Protein AF-A0A6B3GLK0-F1 (afdb_monomer_lite)

Foldseek 3Di:
DDPPCPPPDDDDDQQ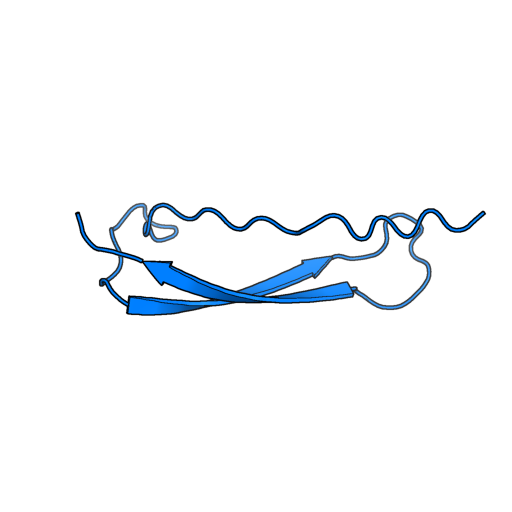ADPVRHHHDFAKDKDKDWAQDPVNPDDIDIDIDIDTHDDD

Secondary structure (DSSP, 8-state):
--------------SB-TTSPBPPSEEEEEEEEE--TT--SPPEEEEEEEEEPP-

Radius of gyration: 15.06 Å; chains: 1; bounding box: 29×27×39 Å

pLDDT: mean 80.75, std 14.04, range [36.38, 92.19]

Sequence (55 aa):
GGDDTRGTVRVDWDGTSTSGDPVPAGGYTWRLTAAPADGSGDDVTASGTLRVTAG

Structure (mmCIF, N/CA/C/O backbone):
data_AF-A0A6B3GLK0-F1
#
_entry.id   AF-A0A6B3GLK0-F1
#
loop_
_atom_site.group_PDB
_atom_site.id
_atom_site.type_symbol
_atom_site.label_atom_id
_atom_site.label_alt_id
_atom_site.label_comp_id
_atom_site.label_asym_id
_atom_site.label_entity_id
_atom_site.label_seq_id
_atom_site.pdbx_PDB_ins_code
_atom_site.Cartn_x
_atom_site.Cartn_y
_atom_site.Cartn_z
_atom_site.occupancy
_atom_site.B_iso_or_equiv
_atom_site.auth_seq_id
_atom_site.auth_comp_id
_atom_site.auth_asym_id
_atom_site.auth_atom_id
_atom_site.pdbx_PDB_model_num
ATOM 1 N N . GLY A 1 1 ? 20.107 -15.651 -20.462 1.00 36.38 1 GLY A N 1
ATOM 2 C CA . GLY A 1 1 ? 20.214 -15.598 -18.999 1.00 36.38 1 GLY A CA 1
ATOM 3 C C . GLY A 1 1 ? 18.977 -14.898 -18.524 1.00 36.38 1 GLY A C 1
ATOM 4 O O . GLY A 1 1 ? 18.824 -13.733 -18.850 1.00 36.38 1 GLY A O 1
ATOM 5 N N . GLY A 1 2 ? 18.045 -15.649 -17.949 1.00 42.75 2 GLY A N 1
ATOM 6 C CA . GLY A 1 2 ? 16.806 -15.118 -17.395 1.00 42.75 2 GLY A CA 1
ATOM 7 C C . GLY A 1 2 ? 16.944 -15.152 -15.889 1.00 42.75 2 GLY A C 1
ATOM 8 O O . GLY A 1 2 ? 16.624 -16.160 -15.270 1.00 42.75 2 GLY A O 1
ATOM 9 N N . ASP A 1 3 ? 17.478 -14.083 -15.318 1.00 46.59 3 ASP A N 1
ATOM 10 C CA . ASP A 1 3 ? 17.347 -13.822 -13.893 1.00 46.59 3 ASP A CA 1
ATOM 11 C C . ASP A 1 3 ? 16.098 -12.962 -13.731 1.00 46.59 3 ASP A C 1
ATOM 13 O O . ASP A 1 3 ? 16.147 -11.784 -13.377 1.00 46.59 3 ASP A O 1
ATOM 17 N N . ASP A 1 4 ? 14.949 -13.568 -14.048 1.00 48.50 4 ASP A N 1
ATOM 18 C CA . ASP A 1 4 ? 13.662 -13.133 -13.540 1.00 48.50 4 ASP A CA 1
ATOM 19 C C . ASP A 1 4 ? 13.770 -13.207 -12.019 1.00 48.50 4 ASP A C 1
ATOM 21 O O . ASP A 1 4 ? 13.415 -14.207 -11.388 1.00 48.50 4 ASP A O 1
ATOM 25 N N . THR A 1 5 ? 14.287 -12.145 -11.408 1.00 51.88 5 THR A N 1
ATOM 26 C CA . THR A 1 5 ? 14.113 -11.922 -9.985 1.00 51.88 5 THR A CA 1
ATOM 27 C C . THR A 1 5 ? 12.625 -11.646 -9.811 1.00 51.88 5 THR A C 1
ATOM 29 O O . THR A 1 5 ? 12.187 -10.511 -9.656 1.00 51.88 5 THR A O 1
ATOM 32 N N . ARG A 1 6 ? 11.811 -12.709 -9.829 1.00 57.66 6 ARG A N 1
ATOM 33 C CA . ARG A 1 6 ? 10.489 -12.761 -9.205 1.00 57.66 6 ARG A CA 1
ATOM 34 C C . ARG A 1 6 ? 10.726 -12.707 -7.700 1.00 57.66 6 ARG A C 1
ATOM 36 O O . ARG A 1 6 ? 10.432 -13.647 -6.967 1.00 57.66 6 ARG A O 1
ATOM 43 N N . GLY A 1 7 ? 11.370 -11.633 -7.255 1.00 61.31 7 GLY A N 1
ATOM 44 C CA . GLY A 1 7 ? 11.568 -11.341 -5.858 1.00 61.31 7 GLY A CA 1
ATOM 45 C C . GLY A 1 7 ? 10.182 -11.175 -5.276 1.00 61.31 7 GLY A C 1
ATOM 46 O O . GLY A 1 7 ? 9.443 -10.273 -5.664 1.00 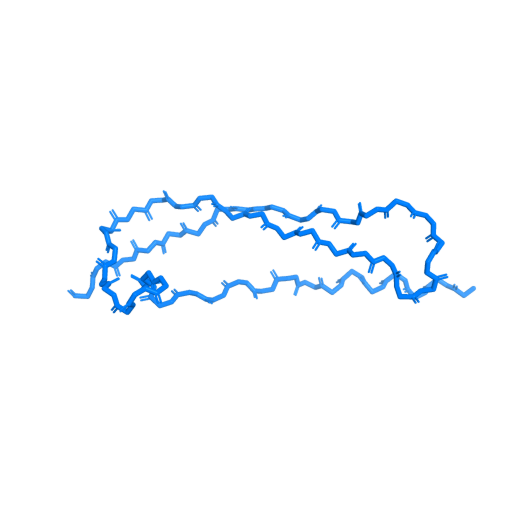61.31 7 GLY A O 1
ATOM 47 N N . THR A 1 8 ? 9.793 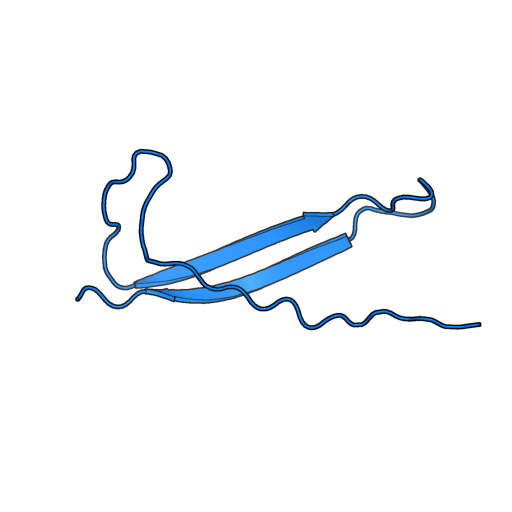-12.089 -4.397 1.00 67.00 8 THR A N 1
ATOM 48 C CA . THR A 1 8 ? 8.555 -11.951 -3.645 1.00 67.00 8 THR A CA 1
ATOM 49 C C . THR A 1 8 ? 8.606 -10.624 -2.892 1.00 67.00 8 THR A C 1
ATOM 51 O O . THR A 1 8 ? 9.391 -10.479 -1.955 1.00 67.00 8 THR A O 1
ATOM 54 N N . VAL A 1 9 ? 7.777 -9.657 -3.293 1.00 71.94 9 VAL A N 1
ATOM 55 C CA . VAL A 1 9 ? 7.613 -8.399 -2.559 1.00 71.94 9 VAL A CA 1
ATOM 56 C C . VAL A 1 9 ? 6.871 -8.729 -1.267 1.00 71.94 9 VAL A C 1
ATOM 58 O O . VAL A 1 9 ? 5.666 -8.977 -1.277 1.00 71.94 9 VAL A O 1
ATOM 61 N N . ARG A 1 10 ? 7.602 -8.797 -0.151 1.00 75.50 10 ARG A N 1
ATOM 62 C CA . ARG A 1 10 ? 7.003 -8.899 1.182 1.00 75.50 10 ARG A CA 1
ATOM 63 C C . ARG A 1 10 ? 6.737 -7.489 1.688 1.00 75.50 10 ARG A C 1
ATOM 65 O O . ARG A 1 10 ? 7.675 -6.719 1.858 1.00 75.50 10 ARG A O 1
ATOM 72 N N . VAL A 1 11 ? 5.465 -7.170 1.898 1.00 80.69 11 VAL A N 1
ATOM 73 C CA . VAL A 1 11 ? 5.039 -5.905 2.500 1.00 80.69 11 VAL A CA 1
ATOM 74 C C . VAL A 1 11 ? 4.723 -6.165 3.963 1.00 80.69 11 VAL A C 1
ATOM 76 O O . VAL A 1 11 ? 3.819 -6.942 4.263 1.00 80.69 11 VAL A O 1
ATOM 79 N N . ASP A 1 12 ? 5.482 -5.523 4.842 1.00 83.19 12 ASP A N 1
ATOM 80 C CA . ASP A 1 12 ? 5.258 -5.478 6.284 1.00 83.19 12 ASP A CA 1
ATOM 81 C C . ASP A 1 12 ? 5.020 -4.011 6.653 1.00 83.19 12 ASP A C 1
ATOM 83 O O . ASP A 1 12 ? 5.821 -3.144 6.300 1.00 83.19 12 ASP A O 1
ATOM 87 N N . TRP A 1 13 ? 3.871 -3.717 7.256 1.00 87.12 13 TRP A N 1
ATOM 88 C CA . TRP A 1 13 ? 3.501 -2.368 7.677 1.00 87.12 13 TRP A CA 1
ATOM 89 C C . TRP A 1 13 ? 2.926 -2.439 9.082 1.00 87.12 13 TRP A C 1
ATOM 91 O O . TRP A 1 13 ? 2.036 -3.242 9.359 1.00 87.12 13 TRP A O 1
ATOM 101 N N . ASP A 1 14 ? 3.426 -1.569 9.948 1.00 85.25 14 ASP A N 1
ATOM 102 C CA . ASP A 1 14 ? 3.060 -1.468 11.359 1.00 85.25 14 ASP A CA 1
ATOM 103 C C . ASP A 1 14 ? 1.724 -0.743 11.603 1.00 85.25 14 ASP A C 1
ATOM 105 O O . ASP A 1 14 ? 1.274 -0.643 12.742 1.00 85.25 14 ASP A O 1
ATOM 109 N N . GLY A 1 15 ? 1.072 -0.246 10.548 1.00 89.44 15 GLY A N 1
ATOM 110 C CA . GLY A 1 15 ? -0.171 0.510 10.666 1.00 89.44 15 GLY A CA 1
ATOM 111 C C . GLY A 1 15 ? 0.037 1.964 11.087 1.00 89.44 15 GLY A C 1
ATOM 112 O O . GLY A 1 15 ? -0.901 2.583 11.588 1.00 89.44 15 GLY A O 1
ATOM 113 N N . THR A 1 16 ? 1.230 2.532 10.894 1.00 91.88 16 THR A N 1
ATOM 114 C CA . THR A 1 16 ? 1.488 3.957 11.140 1.00 91.88 16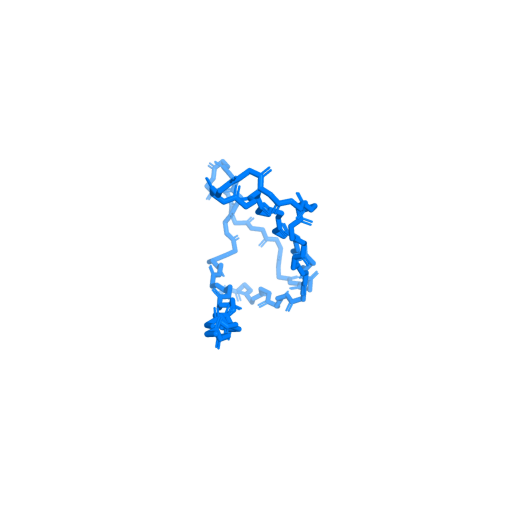 THR A CA 1
ATOM 115 C C . THR A 1 16 ? 1.459 4.782 9.854 1.00 91.88 16 THR A C 1
ATOM 117 O O . THR A 1 16 ? 1.892 4.358 8.780 1.00 91.88 16 THR A O 1
ATOM 120 N N . SER A 1 17 ? 0.894 5.982 9.941 1.00 88.19 17 SER A N 1
ATOM 121 C CA . SER A 1 17 ? 0.928 6.973 8.866 1.00 88.19 17 SER A CA 1
ATOM 122 C C . SER A 1 17 ? 2.304 7.639 8.764 1.00 88.19 17 SER A C 1
ATOM 124 O O . SER A 1 17 ? 3.155 7.502 9.639 1.00 88.19 17 SER A O 1
ATOM 126 N N . THR A 1 18 ? 2.514 8.450 7.726 1.00 89.12 18 THR A N 1
ATOM 127 C CA . THR A 1 18 ? 3.752 9.231 7.545 1.00 89.12 18 THR A CA 1
ATOM 128 C C . THR A 1 18 ? 4.032 10.219 8.677 1.00 89.12 18 THR A C 1
ATOM 130 O O . THR A 1 18 ? 5.176 10.618 8.868 1.00 89.12 18 THR A O 1
ATOM 133 N N . SER A 1 19 ? 2.996 10.627 9.410 1.00 91.56 19 SER A N 1
ATOM 134 C CA . SER A 1 19 ? 3.112 11.503 10.580 1.00 91.56 19 SER A CA 1
ATOM 135 C C . SER A 1 19 ? 3.460 10.733 11.861 1.00 91.56 19 SER A C 1
ATOM 137 O O . SER A 1 19 ? 3.687 11.350 12.896 1.00 91.56 19 SER A O 1
ATOM 139 N N . GLY A 1 20 ? 3.496 9.395 11.804 1.00 90.62 20 GLY A N 1
ATOM 140 C CA . GLY A 1 20 ? 3.661 8.506 12.955 1.00 90.62 20 GLY A CA 1
ATOM 141 C C . GLY A 1 20 ? 2.349 8.133 13.654 1.00 90.62 20 GLY A C 1
ATOM 142 O O . GLY A 1 20 ? 2.364 7.316 14.571 1.00 90.62 20 GLY A O 1
ATOM 143 N N . ASP A 1 21 ? 1.212 8.689 13.226 1.00 91.06 21 ASP A N 1
ATOM 144 C CA . ASP A 1 21 ? -0.089 8.399 13.835 1.00 91.06 21 ASP A CA 1
ATOM 145 C C . ASP A 1 21 ? -0.611 7.013 13.423 1.00 91.06 21 ASP A C 1
ATOM 147 O O . ASP A 1 21 ? -0.538 6.681 12.232 1.00 91.06 21 ASP A O 1
ATOM 151 N N . PRO A 1 22 ? -1.187 6.222 14.348 1.00 90.06 22 PRO A N 1
ATOM 152 C CA . PRO A 1 22 ? -1.788 4.934 14.026 1.00 90.06 22 PRO A CA 1
ATOM 153 C C . PRO A 1 22 ? -3.015 5.104 13.125 1.00 90.06 22 PRO A C 1
ATOM 155 O O . PRO A 1 22 ? -3.869 5.966 13.352 1.00 90.06 22 PRO A O 1
ATOM 158 N N . VAL A 1 23 ? -3.123 4.253 12.109 1.00 90.31 23 VAL A N 1
ATOM 159 C CA . VAL A 1 23 ? -4.290 4.198 11.227 1.00 90.31 23 VAL A CA 1
ATOM 160 C C . VAL A 1 23 ? -5.364 3.252 11.784 1.00 90.31 23 VAL A C 1
ATOM 162 O O . VAL A 1 23 ? -5.059 2.361 12.581 1.00 90.31 23 VAL A O 1
ATOM 165 N N . PRO A 1 24 ? -6.636 3.397 11.369 1.00 91.12 24 PRO A N 1
ATOM 166 C CA . PRO A 1 24 ? -7.681 2.445 11.731 1.00 91.12 24 PRO A CA 1
ATOM 167 C C . PRO A 1 24 ? -7.348 0.998 11.335 1.00 91.12 24 PRO A C 1
ATOM 169 O O . PRO A 1 24 ? -6.728 0.736 10.309 1.00 91.12 24 PRO A O 1
ATOM 172 N N . ALA A 1 25 ? -7.831 0.026 12.110 1.00 90.44 25 ALA A N 1
ATOM 173 C CA . ALA A 1 25 ? -7.784 -1.369 11.683 1.00 90.44 25 ALA A CA 1
ATOM 174 C C . ALA A 1 25 ? -8.623 -1.556 10.412 1.00 90.44 25 ALA A C 1
ATOM 176 O O . ALA A 1 25 ? -9.759 -1.080 10.329 1.00 90.44 25 ALA A O 1
ATOM 177 N N . GLY A 1 26 ? -8.096 -2.276 9.425 1.00 91.44 26 GLY A N 1
ATOM 178 C CA . GLY A 1 26 ? -8.790 -2.414 8.153 1.00 91.44 26 GLY A CA 1
ATOM 179 C C . GLY A 1 26 ? -7.990 -3.098 7.058 1.00 91.44 26 GLY A C 1
ATOM 180 O O . GLY A 1 26 ? -6.831 -3.476 7.227 1.00 91.44 26 GLY A O 1
ATOM 181 N N . GLY A 1 27 ? -8.652 -3.290 5.919 1.00 92.19 27 GLY A N 1
ATOM 182 C CA . GLY A 1 27 ? -7.998 -3.694 4.682 1.00 92.19 27 GLY A CA 1
ATOM 183 C C . GLY A 1 27 ? -7.446 -2.470 3.962 1.00 92.19 27 GLY A C 1
ATOM 184 O O . GLY A 1 27 ? -8.183 -1.523 3.700 1.00 92.19 27 GLY A O 1
ATOM 185 N N . TYR A 1 28 ? -6.169 -2.522 3.614 1.00 91.31 28 TYR A N 1
ATOM 186 C CA . TYR A 1 28 ? -5.452 -1.474 2.906 1.00 91.31 28 TYR A CA 1
ATOM 187 C C . TYR A 1 28 ? -4.889 -2.020 1.605 1.00 91.31 28 TYR A C 1
ATOM 189 O O . TYR A 1 28 ? -4.311 -3.104 1.568 1.00 91.31 28 TYR A O 1
ATOM 197 N N . THR A 1 29 ? -5.051 -1.267 0.525 1.00 92.00 29 THR A N 1
ATOM 198 C CA . THR A 1 29 ? -4.413 -1.557 -0.760 1.00 92.00 29 THR A CA 1
ATOM 199 C C . THR A 1 29 ? -3.096 -0.807 -0.856 1.00 92.00 29 THR A C 1
ATOM 201 O O . THR A 1 29 ? -3.064 0.399 -0.610 1.00 92.00 29 THR A O 1
ATOM 204 N N . TRP A 1 30 ? -2.038 -1.488 -1.276 1.00 88.44 30 TRP A N 1
ATOM 205 C CA . TRP A 1 30 ? -0.747 -0.872 -1.561 1.00 88.44 30 TRP A CA 1
ATOM 206 C C . TRP A 1 30 ? -0.407 -0.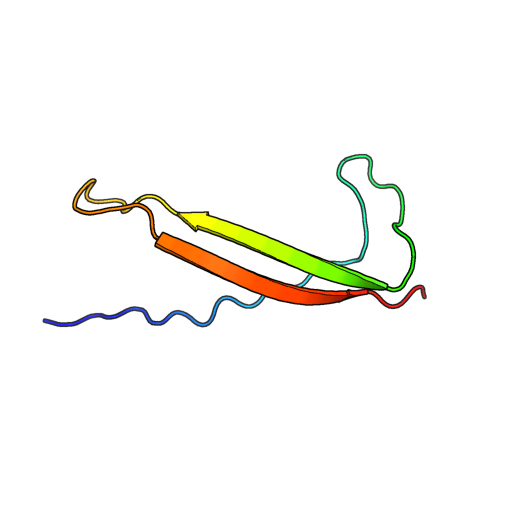991 -3.046 1.00 88.44 30 TRP A C 1
ATOM 208 O O . TRP A 1 30 ? -0.841 -1.919 -3.735 1.00 88.44 30 TRP A O 1
ATOM 218 N N . ARG A 1 31 ? 0.389 -0.035 -3.531 1.00 91.00 31 ARG A N 1
ATOM 219 C CA . ARG A 1 31 ? 0.970 -0.030 -4.874 1.00 91.00 31 ARG A CA 1
ATOM 220 C C . ARG A 1 31 ? 2.429 0.399 -4.778 1.00 91.00 31 ARG A C 1
ATOM 222 O O . ARG A 1 31 ? 2.723 1.418 -4.163 1.00 91.00 31 ARG A O 1
ATOM 229 N N . LEU A 1 32 ? 3.308 -0.370 -5.402 1.00 87.31 32 LEU A N 1
ATOM 230 C CA . LEU A 1 32 ? 4.728 -0.088 -5.555 1.00 87.31 32 LEU A CA 1
ATOM 231 C C . LEU A 1 32 ? 5.029 0.023 -7.047 1.00 87.31 32 LEU A C 1
ATOM 233 O O . LEU A 1 32 ? 4.689 -0.884 -7.800 1.00 87.31 32 LEU A O 1
ATOM 237 N N . THR A 1 33 ? 5.673 1.108 -7.457 1.00 89.38 33 THR A N 1
ATOM 238 C CA . THR A 1 33 ? 6.154 1.301 -8.827 1.00 89.38 33 THR A CA 1
ATOM 239 C C . THR A 1 33 ? 7.672 1.410 -8.773 1.00 89.38 33 THR A C 1
ATOM 241 O O . THR A 1 33 ? 8.199 2.177 -7.968 1.00 89.38 33 THR A O 1
ATOM 244 N N . ALA A 1 34 ? 8.364 0.612 -9.580 1.00 84.12 34 ALA A N 1
ATOM 245 C CA . 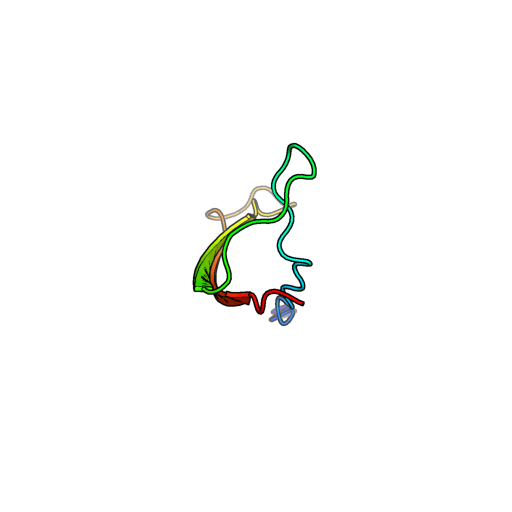ALA A 1 34 ? 9.817 0.558 -9.635 1.00 84.12 34 ALA A CA 1
ATOM 246 C C . ALA A 1 34 ? 10.289 0.775 -11.074 1.00 84.12 34 ALA A C 1
ATOM 248 O O . ALA A 1 34 ? 9.892 0.037 -11.976 1.00 84.12 34 ALA A O 1
ATOM 249 N N . ALA A 1 35 ? 11.153 1.769 -11.262 1.00 87.12 35 ALA A N 1
ATOM 250 C CA . ALA A 1 35 ? 11.821 2.008 -12.532 1.00 87.12 35 ALA A CA 1
ATOM 251 C C . ALA A 1 35 ? 12.977 1.005 -12.723 1.00 87.12 35 ALA A C 1
ATOM 253 O O . ALA A 1 35 ? 13.743 0.783 -11.774 1.00 87.12 35 ALA A O 1
ATOM 254 N N . PRO A 1 36 ? 13.140 0.407 -13.918 1.00 81.81 36 PRO A N 1
ATOM 255 C CA . PRO A 1 36 ? 14.284 -0.445 -14.229 1.00 81.81 36 PRO A CA 1
ATOM 256 C C . PRO A 1 36 ? 15.610 0.313 -14.066 1.00 81.81 36 PRO A C 1
ATOM 258 O O . PRO A 1 36 ? 15.769 1.430 -14.558 1.00 81.81 36 PRO A O 1
ATOM 261 N N . ALA A 1 37 ? 16.584 -0.292 -13.379 1.00 79.38 37 ALA A N 1
ATOM 262 C CA . ALA A 1 37 ? 17.875 0.349 -13.097 1.00 79.38 37 ALA A CA 1
ATOM 263 C C . ALA A 1 37 ? 18.740 0.555 -14.354 1.00 79.38 37 ALA A C 1
ATOM 265 O O . ALA A 1 37 ? 19.572 1.459 -14.399 1.00 79.38 37 ALA A O 1
ATOM 266 N N . ASP A 1 38 ? 18.542 -0.282 -15.370 1.00 83.19 38 ASP A N 1
ATOM 267 C CA . ASP A 1 38 ? 19.167 -0.182 -16.690 1.00 83.19 38 ASP A CA 1
ATOM 268 C C . ASP A 1 38 ? 18.439 0.807 -17.620 1.00 83.19 38 ASP A C 1
ATOM 270 O O . ASP A 1 38 ? 18.841 0.983 -18.773 1.00 83.19 38 ASP A O 1
ATOM 274 N N . GLY A 1 39 ? 17.369 1.450 -17.134 1.00 80.56 39 GLY A N 1
ATOM 275 C CA . GLY A 1 39 ? 16.550 2.393 -17.894 1.00 80.56 39 GLY A CA 1
ATOM 276 C C . GLY A 1 39 ? 15.856 1.771 -19.106 1.00 80.56 39 GLY A C 1
ATOM 277 O O . GLY A 1 39 ? 15.394 2.506 -19.978 1.00 80.56 39 GLY A O 1
ATOM 278 N N . SER A 1 40 ? 15.821 0.438 -19.195 1.00 84.69 40 SER A N 1
ATOM 279 C CA . SER A 1 40 ? 15.277 -0.282 -20.341 1.00 84.69 40 SER A CA 1
ATOM 280 C C . SER A 1 40 ? 13.927 -0.901 -19.989 1.00 84.69 40 SER A C 1
ATOM 282 O O . SER A 1 40 ? 13.824 -1.743 -19.104 1.00 84.69 40 SER A O 1
ATOM 284 N N . GLY A 1 41 ? 12.892 -0.515 -20.737 1.00 78.31 41 GLY A N 1
ATOM 285 C CA . GLY A 1 41 ? 11.524 -0.996 -20.539 1.00 78.31 41 GLY A CA 1
ATOM 286 C C . GLY A 1 41 ? 10.677 -0.096 -19.639 1.00 78.31 41 GLY A C 1
ATOM 287 O O . GLY A 1 41 ? 11.124 0.953 -19.180 1.00 78.31 41 GLY A O 1
ATOM 288 N N . ASP A 1 42 ? 9.423 -0.500 -19.447 1.00 87.06 42 ASP A N 1
ATOM 289 C CA . ASP A 1 42 ? 8.446 0.230 -18.641 1.00 87.06 42 ASP A CA 1
ATOM 290 C C . ASP A 1 42 ? 8.655 0.016 -17.136 1.00 87.06 42 ASP A C 1
ATOM 292 O O . ASP A 1 42 ? 9.188 -1.005 -16.691 1.00 87.06 42 ASP A O 1
ATOM 296 N N . ASP A 1 43 ? 8.150 0.961 -16.343 1.00 87.00 43 ASP A N 1
ATOM 297 C CA . ASP A 1 43 ? 8.079 0.824 -14.893 1.00 87.00 43 ASP A CA 1
ATOM 298 C C . ASP A 1 43 ? 7.292 -0.430 -14.496 1.00 87.00 43 ASP A C 1
ATOM 300 O O . ASP A 1 43 ? 6.169 -0.684 -14.947 1.00 87.00 43 ASP A O 1
ATOM 304 N N . VAL A 1 44 ? 7.847 -1.192 -13.559 1.00 84.88 44 VAL A N 1
ATOM 305 C CA . VAL A 1 44 ? 7.174 -2.363 -13.006 1.00 84.88 44 VAL A CA 1
ATOM 306 C C . VAL A 1 44 ? 6.275 -1.913 -11.866 1.00 84.88 44 VAL A C 1
ATOM 308 O O . VAL A 1 44 ? 6.726 -1.278 -10.914 1.00 84.88 44 VAL A O 1
ATOM 311 N N . THR A 1 45 ? 4.994 -2.273 -11.931 1.00 87.31 45 THR A N 1
ATOM 312 C CA . THR A 1 45 ? 4.041 -2.013 -10.849 1.00 87.31 45 THR A CA 1
ATOM 313 C C . THR A 1 45 ? 3.641 -3.308 -10.150 1.00 87.31 45 THR A C 1
ATOM 315 O O . THR A 1 45 ? 3.148 -4.243 -10.779 1.00 87.31 45 THR A O 1
ATOM 318 N N . ALA A 1 46 ? 3.794 -3.335 -8.829 1.00 85.62 46 ALA A N 1
ATOM 319 C CA . ALA A 1 46 ? 3.254 -4.355 -7.943 1.00 85.62 46 ALA A CA 1
ATOM 320 C C . ALA A 1 46 ? 2.135 -3.750 -7.088 1.00 85.62 46 ALA A C 1
ATOM 322 O O . ALA A 1 46 ? 2.191 -2.587 -6.690 1.00 85.62 46 ALA A O 1
ATOM 323 N N . SER A 1 47 ? 1.102 -4.532 -6.798 1.00 88.19 47 SER A N 1
ATOM 324 C CA . SER A 1 47 ? 0.034 -4.113 -5.894 1.00 88.19 47 SER A CA 1
ATOM 325 C C . SER A 1 47 ? -0.488 -5.295 -5.100 1.00 88.19 47 SER A C 1
ATOM 327 O O . SER A 1 47 ? -0.335 -6.450 -5.506 1.00 88.19 47 SER A O 1
ATOM 329 N N . GLY A 1 48 ? -1.102 -5.003 -3.963 1.00 88.81 48 GLY A N 1
ATOM 330 C CA . GLY A 1 48 ? -1.683 -6.022 -3.110 1.00 88.81 48 GLY A CA 1
ATOM 331 C C . GLY A 1 48 ? -2.535 -5.420 -2.010 1.00 88.81 48 GLY A C 1
ATOM 332 O O . GLY A 1 48 ? -2.679 -4.204 -1.886 1.00 88.81 48 GLY A O 1
ATOM 333 N N . THR A 1 49 ? -3.111 -6.299 -1.202 1.00 89.44 49 THR A N 1
ATOM 334 C CA . THR A 1 49 ? -3.874 -5.924 -0.015 1.00 89.44 49 THR A CA 1
ATOM 335 C C . THR A 1 49 ? -3.134 -6.378 1.229 1.00 89.44 49 THR A C 1
ATOM 337 O O . THR A 1 49 ? -2.680 -7.521 1.288 1.00 89.44 49 THR A O 1
ATOM 340 N N . LEU A 1 50 ? -3.070 -5.516 2.232 1.00 88.44 50 LEU A N 1
ATOM 341 C CA . LEU A 1 50 ? -2.610 -5.833 3.574 1.00 88.44 50 LEU A CA 1
ATOM 342 C C . LEU A 1 50 ? -3.744 -5.564 4.561 1.00 88.44 50 LEU A C 1
ATOM 344 O O . LEU A 1 50 ? -4.523 -4.628 4.388 1.00 88.44 50 LEU A O 1
ATOM 348 N N . ARG A 1 51 ? -3.850 -6.388 5.600 1.00 88.25 51 ARG A N 1
ATOM 349 C CA . ARG A 1 51 ? -4.772 -6.145 6.707 1.00 88.25 51 ARG A CA 1
ATOM 350 C C . ARG A 1 51 ? -3.984 -5.593 7.887 1.00 88.25 51 ARG A C 1
ATOM 352 O O . ARG A 1 51 ? -3.093 -6.274 8.378 1.00 88.25 51 ARG A O 1
ATOM 359 N N . VAL A 1 52 ? -4.358 -4.406 8.346 1.00 88.31 52 VAL A N 1
ATOM 360 C CA . VAL A 1 52 ? -3.869 -3.840 9.605 1.00 88.31 52 VAL A CA 1
ATOM 361 C C . VAL A 1 52 ? -4.812 -4.263 10.716 1.00 88.31 52 VAL A C 1
ATOM 363 O O . VAL A 1 52 ? -6.028 -4.071 10.622 1.00 88.31 52 VAL A O 1
ATOM 366 N N . THR A 1 53 ? -4.251 -4.842 11.768 1.00 81.00 53 THR A N 1
ATOM 367 C CA . THR A 1 53 ? -4.946 -5.077 13.032 1.00 81.00 53 THR A CA 1
ATOM 368 C C . THR A 1 53 ? -4.538 -3.984 14.009 1.00 81.00 53 THR A C 1
ATOM 370 O O . THR A 1 53 ? -3.346 -3.807 14.241 1.00 81.00 53 THR A O 1
ATOM 373 N N . ALA A 1 54 ? -5.503 -3.261 14.581 1.00 67.81 54 ALA A N 1
ATOM 374 C CA . ALA A 1 54 ? -5.222 -2.423 15.743 1.00 67.81 54 ALA A CA 1
ATOM 375 C C . ALA A 1 54 ? -4.838 -3.344 16.910 1.00 67.81 54 ALA A C 1
ATOM 377 O O . ALA A 1 54 ? -5.508 -4.360 17.121 1.00 67.81 54 ALA A O 1
ATOM 378 N N . GLY A 1 55 ? -3.730 -3.021 17.579 1.00 57.50 55 GLY A N 1
ATOM 379 C CA . GLY A 1 55 ? -3.283 -3.697 18.799 1.00 57.50 55 GLY A CA 1
ATOM 380 C C . GLY A 1 55 ? -4.148 -3.367 20.004 1.00 57.50 55 GLY A C 1
ATOM 381 O O . GLY A 1 55 ? -4.792 -2.293 19.995 1.00 57.50 55 GLY A O 1
#